Protein AF-U9UIG9-F1 (afdb_monomer)

Solvent-accessible surface area (backbone atoms only — not comparable to full-atom values): 7980 Å² total; per-residue (Å²): 132,88,78,78,84,45,73,69,55,53,52,51,44,35,71,69,70,61,48,85,73,52,54,80,69,81,80,51,71,66,58,51,51,49,54,53,51,51,53,52,52,48,46,70,78,37,75,86,58,92,68,83,65,58,70,57,54,36,50,53,42,22,75,74,68,74,42,37,54,41,67,67,59,57,49,53,51,50,57,49,51,51,53,51,52,52,50,53,54,56,59,58,71,76,49,75,101,62,82,88,75,76,80,67,85,70,74,88,76,80,93,72,69,96,71,75,85,78,78,84,89,81,130

Sequence (123 aa):
MNKRITPKRIRQRWTNNLDPRLCRDPFDEIEKLYMIEWVKKYKIQNPSADKIPWKKLILEMKDKFGKLRTENKVKNFWHSQERRQRRQLHQNTSQGPSEIKITFHQNEDINVTYKDFNFLDKF

pLDDT: mean 78.01, std 24.39, range [29.22, 97.62]

Radius of gyration: 20.01 Å; Cα contacts (8 Å, |Δi|>4): 47; chains: 1; bounding box: 59×46×40 Å

Structure (mmCIF, N/CA/C/O backbone):
data_AF-U9UIG9-F1
#
_entry.id   AF-U9UIG9-F1
#
loop_
_atom_site.group_PDB
_atom_site.id
_atom_site.type_symbol
_atom_site.label_atom_id
_atom_site.label_alt_id
_atom_site.label_comp_id
_atom_site.label_asym_id
_atom_site.label_entity_id
_atom_site.label_seq_id
_atom_site.pdbx_PDB_ins_code
_atom_site.Cartn_x
_atom_site.Cartn_y
_atom_site.Cartn_z
_atom_site.occupancy
_atom_site.B_iso_or_equiv
_atom_site.auth_seq_id
_atom_site.auth_comp_id
_atom_site.auth_asym_id
_atom_site.auth_atom_id
_atom_site.pdbx_PDB_model_num
ATOM 1 N N . MET A 1 1 ? 33.189 10.460 -12.772 1.00 46.81 1 MET A N 1
ATOM 2 C CA . MET A 1 1 ? 32.908 9.426 -11.744 1.00 46.81 1 MET A CA 1
ATOM 3 C C . MET A 1 1 ? 31.999 8.344 -12.324 1.00 46.81 1 MET A C 1
ATOM 5 O O . MET A 1 1 ? 30.810 8.591 -12.492 1.00 46.81 1 MET A O 1
ATOM 9 N N . ASN A 1 2 ? 32.527 7.152 -12.624 1.00 62.00 2 ASN A N 1
ATOM 10 C CA . ASN A 1 2 ? 31.706 6.004 -13.032 1.00 62.00 2 ASN A CA 1
ATOM 11 C C . ASN A 1 2 ? 30.911 5.486 -11.824 1.00 62.00 2 ASN A C 1
ATOM 13 O O . ASN A 1 2 ? 31.441 4.769 -10.974 1.00 62.00 2 ASN A O 1
ATOM 17 N N . LYS A 1 3 ? 29.633 5.872 -11.715 1.00 72.25 3 LYS A N 1
ATOM 18 C CA . LYS A 1 3 ? 28.723 5.322 -10.701 1.00 72.25 3 LYS A CA 1
ATOM 19 C C . LYS A 1 3 ? 28.519 3.835 -11.003 1.00 72.25 3 LYS A C 1
ATOM 21 O O . LYS A 1 3 ? 27.688 3.492 -11.837 1.00 72.25 3 LYS A O 1
ATOM 26 N N . ARG A 1 4 ? 29.252 2.954 -10.309 1.00 82.50 4 ARG A N 1
ATOM 27 C CA . ARG A 1 4 ? 29.042 1.500 -10.396 1.00 82.50 4 ARG A CA 1
ATOM 28 C C . ARG A 1 4 ? 27.570 1.186 -10.115 1.00 82.50 4 ARG A C 1
ATOM 30 O O . ARG A 1 4 ? 27.013 1.584 -9.084 1.00 82.50 4 ARG A O 1
ATOM 37 N N . ILE A 1 5 ? 26.927 0.503 -11.055 1.00 87.06 5 ILE A N 1
ATOM 38 C CA . ILE A 1 5 ? 25.568 0.003 -10.887 1.00 87.06 5 ILE A CA 1
ATOM 39 C C . ILE A 1 5 ? 25.668 -1.238 -10.003 1.00 87.06 5 ILE A C 1
ATOM 41 O O . ILE A 1 5 ? 26.281 -2.229 -10.379 1.00 87.06 5 ILE A O 1
ATOM 45 N N . THR A 1 6 ? 25.098 -1.174 -8.802 1.00 92.50 6 THR A N 1
ATOM 46 C CA . THR A 1 6 ? 25.086 -2.315 -7.882 1.00 92.50 6 THR A CA 1
ATOM 47 C C . THR A 1 6 ? 23.847 -3.180 -8.118 1.00 92.50 6 THR A C 1
ATOM 49 O O . THR A 1 6 ? 22.786 -2.633 -8.443 1.00 92.50 6 THR A O 1
ATOM 52 N N . PRO A 1 7 ? 23.910 -4.501 -7.868 1.00 93.56 7 PRO A N 1
ATOM 53 C CA . PRO A 1 7 ? 22.739 -5.379 -7.951 1.00 93.56 7 PRO A CA 1
ATOM 54 C C . PRO A 1 7 ? 21.543 -4.861 -7.136 1.00 93.56 7 PRO A C 1
ATOM 56 O O . PRO A 1 7 ? 20.401 -4.885 -7.593 1.00 93.56 7 PRO A O 1
ATOM 59 N N . LYS A 1 8 ? 21.811 -4.271 -5.962 1.00 90.06 8 LYS A N 1
ATOM 60 C CA . LYS A 1 8 ? 20.799 -3.612 -5.123 1.00 90.06 8 LYS A CA 1
ATOM 61 C C . LYS A 1 8 ? 20.062 -2.492 -5.865 1.00 90.06 8 LYS A C 1
ATOM 63 O O . LYS A 1 8 ? 18.836 -2.425 -5.789 1.00 90.06 8 LYS A O 1
ATOM 68 N N . ARG A 1 9 ? 20.786 -1.629 -6.588 1.00 89.62 9 ARG A N 1
ATOM 69 C CA . ARG A 1 9 ? 20.194 -0.533 -7.372 1.00 89.62 9 ARG A CA 1
ATOM 70 C C . ARG A 1 9 ? 19.374 -1.057 -8.544 1.00 89.62 9 ARG A C 1
ATOM 72 O O . ARG A 1 9 ? 18.291 -0.533 -8.782 1.00 89.62 9 ARG A O 1
ATOM 79 N N . ILE A 1 10 ? 19.853 -2.098 -9.228 1.00 92.06 10 ILE A N 1
ATOM 80 C CA . ILE A 1 10 ? 19.109 -2.751 -10.317 1.00 92.06 10 ILE A CA 1
ATOM 81 C C . ILE A 1 10 ? 17.779 -3.280 -9.782 1.00 92.06 10 ILE A C 1
ATOM 83 O O . ILE A 1 10 ? 16.722 -2.905 -10.286 1.00 92.06 10 ILE A O 1
ATOM 87 N N . ARG A 1 11 ? 17.820 -4.061 -8.695 1.00 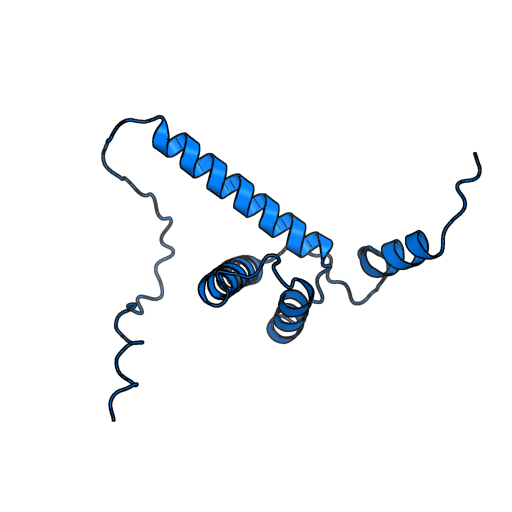92.19 11 ARG A N 1
ATOM 88 C CA . ARG A 1 11 ? 16.622 -4.618 -8.060 1.00 92.19 11 ARG A CA 1
ATOM 89 C C . ARG A 1 11 ? 15.638 -3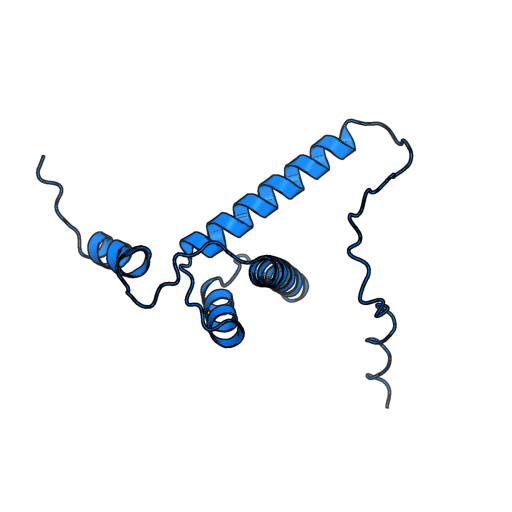.527 -7.638 1.00 92.19 11 ARG A C 1
ATOM 91 O O . ARG A 1 11 ? 14.460 -3.627 -7.951 1.00 92.19 11 ARG A O 1
ATOM 98 N N . GLN A 1 12 ? 16.107 -2.485 -6.950 1.00 89.00 12 GLN A N 1
ATOM 99 C CA . GLN A 1 12 ? 15.252 -1.369 -6.523 1.00 89.00 12 GLN A CA 1
ATOM 100 C C . GLN A 1 12 ? 14.619 -0.639 -7.711 1.00 89.00 12 GLN A C 1
ATOM 102 O O . GLN A 1 12 ? 13.439 -0.294 -7.669 1.00 89.00 12 GLN A O 1
ATOM 107 N N . ARG A 1 13 ? 15.390 -0.405 -8.780 1.00 90.56 13 ARG A N 1
ATOM 108 C CA . ARG A 1 13 ? 14.883 0.234 -9.996 1.00 90.56 13 ARG A CA 1
ATOM 109 C C . ARG A 1 13 ? 13.800 -0.623 -10.645 1.00 90.56 13 ARG A C 1
ATOM 111 O O . ARG A 1 13 ? 12.763 -0.077 -11.010 1.00 90.56 13 ARG A O 1
ATOM 118 N N . TRP A 1 14 ? 14.012 -1.937 -10.722 1.00 92.44 14 TRP A N 1
ATOM 119 C CA . TRP A 1 14 ? 13.022 -2.877 -11.237 1.00 92.44 14 TRP A CA 1
ATOM 120 C C . TRP A 1 14 ? 11.723 -2.834 -10.430 1.00 92.44 14 TRP A C 1
ATOM 122 O O . TRP A 1 14 ? 10.683 -2.464 -10.968 1.00 92.44 14 TRP A O 1
ATOM 132 N N . THR A 1 15 ? 11.796 -3.091 -9.121 1.00 88.25 15 THR A N 1
ATOM 133 C CA . THR A 1 15 ? 10.605 -3.221 -8.264 1.00 88.25 15 THR A CA 1
ATOM 134 C C . THR A 1 15 ? 9.814 -1.930 -8.092 1.00 88.25 15 THR A C 1
ATOM 136 O O . THR A 1 15 ? 8.637 -1.985 -7.757 1.00 88.25 15 THR A O 1
ATOM 139 N N . ASN A 1 16 ? 10.454 -0.769 -8.261 1.00 86.50 16 ASN A N 1
ATOM 140 C CA . ASN A 1 16 ? 9.806 0.520 -8.021 1.00 86.50 16 ASN A CA 1
ATOM 141 C C . ASN A 1 16 ? 9.392 1.241 -9.305 1.00 86.50 16 ASN A C 1
ATOM 143 O O . ASN A 1 16 ? 8.508 2.089 -9.241 1.00 86.50 16 ASN A O 1
ATOM 147 N N . ASN A 1 17 ? 10.052 0.969 -10.436 1.00 87.56 17 ASN A N 1
ATOM 148 C CA . ASN A 1 17 ? 9.868 1.766 -11.650 1.00 87.56 17 ASN A CA 1
ATOM 149 C C . ASN A 1 17 ? 9.657 0.927 -12.909 1.00 87.56 17 ASN A C 1
ATOM 151 O O . ASN A 1 17 ? 8.845 1.324 -13.737 1.00 87.56 17 ASN A O 1
ATOM 155 N N . LEU A 1 18 ? 10.392 -0.175 -13.095 1.00 91.56 18 LEU A N 1
ATOM 156 C CA . LEU A 1 18 ? 10.430 -0.865 -14.394 1.00 91.56 18 LEU A CA 1
ATOM 157 C C . LEU A 1 18 ? 9.487 -2.065 -14.505 1.00 91.56 18 LEU A C 1
ATOM 159 O O . LEU A 1 18 ? 9.205 -2.464 -15.627 1.00 91.56 18 LEU A O 1
ATOM 163 N N . ASP A 1 19 ? 8.999 -2.626 -13.396 1.00 92.00 19 ASP A N 1
ATOM 164 C CA . ASP A 1 19 ? 8.037 -3.732 -13.457 1.00 92.00 19 ASP A CA 1
ATOM 165 C C . ASP A 1 19 ? 6.744 -3.262 -14.166 1.00 92.00 19 ASP A C 1
ATOM 167 O O . ASP A 1 19 ? 6.069 -2.356 -13.662 1.00 92.00 19 ASP A O 1
ATOM 171 N N . PRO A 1 20 ? 6.395 -3.836 -15.336 1.00 92.06 20 PRO A N 1
ATOM 172 C CA . PRO A 1 20 ? 5.270 -3.379 -16.155 1.00 92.06 20 PRO A CA 1
ATOM 173 C C . PRO A 1 20 ? 3.913 -3.630 -15.494 1.00 92.06 20 PRO A C 1
ATOM 175 O O . PRO A 1 20 ? 2.921 -3.019 -15.874 1.00 92.06 20 PRO A O 1
ATOM 178 N N . ARG A 1 21 ? 3.861 -4.495 -14.476 1.00 92.69 21 ARG A N 1
ATOM 179 C CA . ARG A 1 21 ? 2.635 -4.780 -13.722 1.00 92.69 21 ARG A CA 1
ATOM 180 C C . ARG A 1 21 ? 2.280 -3.658 -12.746 1.00 92.69 21 ARG A C 1
ATOM 182 O O . ARG A 1 21 ? 1.204 -3.687 -12.157 1.00 92.69 21 ARG A O 1
ATOM 189 N N . LEU A 1 22 ? 3.184 -2.702 -12.517 1.00 93.44 22 LEU A N 1
ATOM 190 C CA . LEU A 1 22 ? 2.972 -1.611 -11.573 1.00 93.44 22 LEU A CA 1
ATOM 191 C C . LEU A 1 22 ? 1.972 -0.589 -12.115 1.00 93.44 22 LEU A C 1
ATOM 193 O O . LEU A 1 22 ? 2.235 0.097 -13.101 1.00 93.44 22 LEU A O 1
ATOM 197 N N . CYS A 1 23 ? 0.878 -0.391 -11.383 1.00 93.81 23 CYS A N 1
ATOM 198 C CA . CYS A 1 23 ? -0.055 0.700 -11.636 1.00 93.81 23 CYS A CA 1
ATOM 199 C C . CYS A 1 23 ? 0.538 2.026 -11.130 1.00 93.81 23 CYS A C 1
ATOM 201 O O . CYS A 1 23 ? 0.747 2.235 -9.923 1.00 93.81 23 CYS A O 1
ATOM 203 N N . ARG A 1 24 ? 0.817 2.937 -12.071 1.00 90.50 24 ARG A N 1
ATOM 204 C CA . ARG A 1 24 ? 1.453 4.240 -11.807 1.00 90.50 24 ARG A CA 1
ATOM 205 C C . ARG A 1 24 ? 0.458 5.361 -11.531 1.00 90.50 24 ARG A C 1
ATOM 207 O O . ARG A 1 24 ? 0.864 6.358 -10.928 1.00 90.50 24 ARG A O 1
ATOM 214 N N . ASP A 1 25 ? -0.810 5.159 -11.866 1.00 92.38 25 ASP A N 1
ATOM 215 C CA . ASP A 1 25 ? -1.886 6.141 -11.724 1.00 92.38 25 ASP A CA 1
ATOM 216 C C . ASP A 1 25 ? -1.981 6.686 -10.296 1.00 92.38 25 ASP A C 1
ATOM 218 O O . ASP A 1 25 ? -1.499 6.055 -9.347 1.00 92.38 25 ASP A O 1
ATOM 222 N N . PRO A 1 26 ? -2.567 7.864 -10.066 1.00 94.12 26 PRO A N 1
ATOM 223 C CA . PRO A 1 26 ? -2.919 8.302 -8.720 1.00 94.12 26 PRO A CA 1
ATOM 224 C C . PRO A 1 26 ? -3.758 7.249 -7.974 1.00 94.12 26 PRO A C 1
ATOM 226 O O . PRO A 1 26 ? -4.346 6.356 -8.584 1.00 94.12 26 PRO A O 1
ATOM 229 N N . PHE A 1 27 ? -3.779 7.317 -6.642 1.00 94.69 27 PHE A N 1
ATOM 230 C CA . PHE A 1 27 ? -4.778 6.556 -5.889 1.00 94.69 27 PHE A CA 1
ATOM 231 C C . PHE A 1 27 ? -6.147 7.186 -6.125 1.00 94.69 27 PHE A C 1
ATOM 233 O O . PHE A 1 27 ? -6.279 8.410 -5.979 1.00 94.69 27 PHE A O 1
ATOM 240 N N . ASP A 1 28 ? -7.132 6.366 -6.472 1.00 94.12 28 ASP A N 1
ATOM 241 C CA . ASP A 1 28 ? -8.530 6.785 -6.470 1.00 94.12 28 ASP A CA 1
ATOM 242 C C . ASP A 1 28 ? -9.032 6.968 -5.024 1.00 94.12 28 ASP A C 1
ATOM 244 O O . ASP A 1 28 ? -8.334 6.666 -4.051 1.00 94.12 28 ASP A O 1
ATOM 248 N N . GLU A 1 29 ? -10.198 7.583 -4.847 1.00 95.50 29 GLU A N 1
ATOM 249 C CA . GLU A 1 29 ? -10.710 7.895 -3.506 1.00 95.50 29 GLU A CA 1
ATOM 250 C C . GLU A 1 29 ? -11.038 6.636 -2.701 1.00 95.50 29 GLU A C 1
ATOM 252 O O . GLU A 1 29 ? -10.753 6.583 -1.503 1.00 95.50 29 GLU A O 1
ATOM 257 N N . ILE A 1 30 ? -11.526 5.593 -3.372 1.00 96.06 30 ILE A N 1
ATOM 258 C CA . ILE A 1 30 ? -11.878 4.310 -2.761 1.00 96.06 30 ILE A CA 1
ATOM 259 C C . ILE A 1 30 ? -10.616 3.596 -2.254 1.00 96.06 30 ILE A C 1
ATOM 261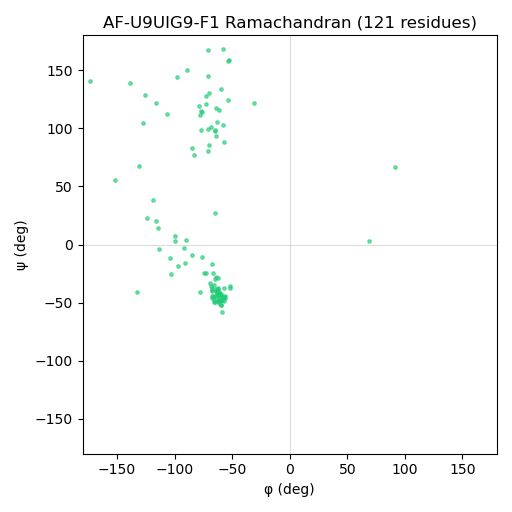 O O . ILE A 1 30 ? -10.583 3.125 -1.118 1.00 96.06 30 ILE A O 1
ATOM 265 N N . GLU A 1 31 ? -9.540 3.570 -3.042 1.00 96.25 31 GLU A N 1
ATOM 266 C CA . GLU A 1 31 ? -8.228 3.051 -2.652 1.00 96.25 31 GLU A CA 1
ATOM 267 C C . GLU A 1 31 ? -7.673 3.810 -1.445 1.00 96.25 31 GLU A C 1
ATOM 269 O O . GLU A 1 31 ? -7.157 3.194 -0.509 1.00 96.25 31 GLU A O 1
ATOM 274 N N . LYS A 1 32 ? -7.783 5.147 -1.441 1.00 96.31 32 LYS A N 1
ATOM 275 C CA . LYS A 1 32 ? -7.322 5.980 -0.319 1.00 96.31 32 LYS A CA 1
ATOM 276 C C . LYS A 1 32 ? -8.079 5.649 0.965 1.00 96.31 32 LYS A C 1
ATOM 278 O O . LYS A 1 32 ? -7.435 5.480 2.002 1.00 96.31 32 LYS A O 1
ATOM 283 N N . LEU A 1 33 ? -9.409 5.570 0.901 1.00 96.56 33 LEU A N 1
ATOM 284 C CA . LEU A 1 33 ? -10.258 5.226 2.044 1.00 96.56 33 LEU A CA 1
ATOM 285 C C . LEU A 1 33 ? -9.923 3.831 2.562 1.00 96.56 33 LEU A C 1
ATOM 287 O O . LEU A 1 33 ? -9.612 3.676 3.742 1.00 96.56 33 LEU A O 1
ATOM 291 N N . TYR A 1 34 ? -9.845 2.854 1.658 1.00 97.50 34 TYR A N 1
ATOM 292 C CA . TYR A 1 34 ? -9.490 1.484 2.002 1.00 97.50 34 TYR A CA 1
ATOM 293 C C . TYR A 1 34 ? -8.138 1.399 2.712 1.00 97.50 34 TYR A C 1
ATOM 295 O O . TYR A 1 34 ? -8.024 0.757 3.752 1.00 97.50 34 TYR A O 1
ATOM 303 N N . MET A 1 35 ? -7.107 2.084 2.210 1.00 97.19 35 MET A N 1
ATOM 304 C CA . MET A 1 35 ? -5.801 2.108 2.868 1.00 97.19 35 MET A CA 1
ATOM 305 C C . MET A 1 35 ? -5.861 2.710 4.278 1.00 97.19 35 MET A C 1
ATOM 307 O O . MET A 1 35 ? -5.189 2.215 5.185 1.00 97.19 35 MET A O 1
ATOM 311 N N . ILE A 1 36 ? -6.632 3.785 4.472 1.00 96.25 36 ILE A N 1
ATOM 312 C CA . ILE A 1 36 ? -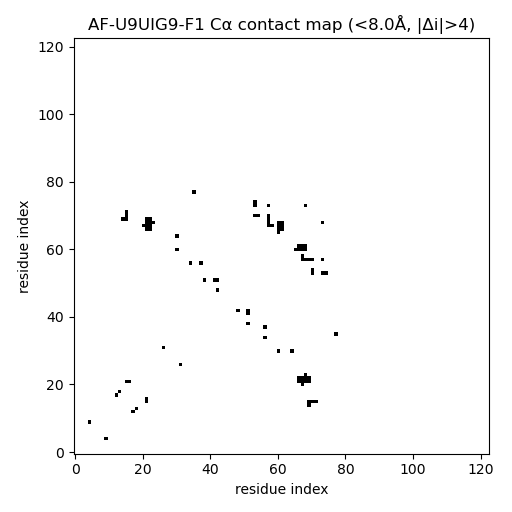6.785 4.428 5.783 1.00 96.25 36 ILE A CA 1
ATOM 313 C C . ILE A 1 36 ? -7.470 3.475 6.765 1.00 96.25 36 ILE A C 1
ATOM 315 O O . ILE A 1 36 ? -6.965 3.275 7.872 1.00 96.25 36 ILE A O 1
ATOM 319 N N . GLU A 1 37 ? -8.591 2.882 6.364 1.00 96.69 37 GLU A N 1
ATOM 320 C CA . GLU A 1 37 ? -9.350 1.927 7.175 1.00 96.69 37 GLU A CA 1
ATOM 321 C C . GLU A 1 37 ? -8.522 0.696 7.515 1.00 96.69 37 GLU A C 1
ATOM 323 O O . GLU A 1 37 ? -8.452 0.299 8.677 1.00 96.69 37 GLU A O 1
ATOM 328 N N . TRP A 1 38 ? -7.832 0.137 6.523 1.00 97.62 38 TRP A N 1
ATOM 329 C CA . TRP A 1 38 ? -6.996 -1.039 6.698 1.00 97.62 38 TRP A CA 1
ATOM 330 C C . TRP A 1 38 ? -5.904 -0.796 7.741 1.00 97.62 38 TRP A C 1
ATOM 332 O O . TRP A 1 38 ? -5.736 -1.592 8.665 1.00 97.62 38 TRP A O 1
ATOM 342 N N . VAL A 1 39 ? -5.191 0.335 7.656 1.00 95.81 39 VAL A N 1
ATOM 343 C CA . VAL A 1 39 ? -4.135 0.661 8.626 1.00 95.81 39 VAL A CA 1
ATOM 344 C C . VAL A 1 39 ? -4.714 0.931 10.016 1.00 95.81 39 VAL A C 1
ATOM 346 O O . VAL A 1 39 ? -4.123 0.499 11.006 1.00 95.81 39 VAL A O 1
ATOM 349 N N . LYS A 1 40 ? -5.864 1.611 10.118 1.00 93.81 40 LYS A N 1
ATOM 350 C CA . LYS A 1 40 ? -6.549 1.827 11.405 1.00 93.81 40 LYS A CA 1
ATOM 351 C C . LYS A 1 40 ? -6.950 0.499 12.046 1.00 93.81 40 LYS A C 1
ATOM 353 O O . LYS A 1 40 ? -6.584 0.252 13.192 1.00 93.81 40 LYS A O 1
ATOM 358 N N . LYS A 1 41 ? -7.621 -0.375 11.291 1.00 96.38 41 LYS A N 1
ATOM 359 C CA . LYS A 1 41 ? -8.022 -1.715 11.735 1.00 96.38 41 LYS A CA 1
ATOM 360 C C . LYS A 1 41 ? -6.812 -2.535 12.175 1.00 96.38 41 LYS A C 1
ATOM 362 O O . LYS A 1 41 ? -6.836 -3.114 13.255 1.00 96.38 41 LYS A O 1
ATOM 367 N N . TYR A 1 42 ? -5.730 -2.514 11.395 1.00 96.00 42 TYR A N 1
ATOM 368 C CA . TYR A 1 42 ? -4.492 -3.206 11.744 1.00 96.00 42 TYR A CA 1
ATOM 369 C C . TYR A 1 42 ? -3.912 -2.720 13.078 1.00 96.00 42 TYR A C 1
ATOM 371 O O . TYR A 1 42 ? -3.582 -3.548 13.922 1.00 96.00 42 TYR A O 1
ATOM 379 N N . LYS A 1 43 ? -3.819 -1.399 13.289 1.00 93.94 43 LYS A N 1
ATOM 380 C CA . LYS A 1 43 ? -3.303 -0.821 14.542 1.00 93.94 43 LYS A CA 1
ATOM 381 C C . LYS A 1 43 ? -4.177 -1.159 15.754 1.00 93.94 43 LYS A C 1
ATOM 383 O O . LYS A 1 43 ? -3.631 -1.420 16.816 1.00 93.94 43 LYS A O 1
ATOM 388 N N . ILE A 1 44 ? -5.503 -1.180 15.595 1.00 94.38 44 ILE A N 1
ATOM 389 C CA . ILE A 1 44 ? -6.440 -1.563 16.667 1.00 94.38 44 ILE A CA 1
ATOM 390 C C . ILE A 1 44 ? -6.268 -3.042 17.030 1.00 94.38 44 ILE A C 1
ATOM 392 O O . ILE A 1 44 ? -6.197 -3.386 18.203 1.00 94.38 44 ILE A O 1
ATOM 396 N N . GLN A 1 45 ? -6.176 -3.914 16.024 1.00 95.25 45 GLN A N 1
ATOM 397 C CA . GLN A 1 45 ? -6.030 -5.358 16.224 1.00 95.25 45 GLN A CA 1
ATOM 398 C C . GLN A 1 45 ? -4.634 -5.760 16.717 1.00 95.25 45 GLN A C 1
ATOM 400 O O . GLN A 1 45 ? -4.478 -6.818 17.315 1.00 95.25 45 GLN A O 1
ATOM 405 N N . ASN A 1 46 ? -3.616 -4.938 16.449 1.00 94.69 46 ASN A N 1
ATOM 406 C CA . ASN A 1 46 ? -2.218 -5.232 16.756 1.00 94.69 46 ASN A CA 1
ATOM 407 C C . ASN A 1 46 ? -1.570 -4.037 17.479 1.00 94.69 46 ASN A C 1
ATOM 409 O O . ASN A 1 46 ? -0.685 -3.388 16.912 1.00 94.69 46 ASN A O 1
ATOM 413 N N . PRO A 1 47 ? -1.988 -3.726 18.720 1.00 91.75 47 PRO A N 1
ATOM 414 C CA . PRO A 1 47 ? -1.503 -2.549 19.443 1.00 91.75 47 PRO A CA 1
ATOM 415 C C . PRO A 1 47 ? 0.008 -2.598 19.721 1.00 91.75 47 PRO A C 1
ATOM 417 O O . PRO A 1 47 ? 0.655 -1.556 19.767 1.00 91.75 47 PRO A O 1
ATOM 420 N N . SER A 1 48 ? 0.584 -3.798 19.850 1.00 93.38 48 SER A N 1
ATOM 421 C CA . SER A 1 48 ? 2.018 -4.017 20.094 1.00 93.38 48 SER A CA 1
ATOM 422 C C . SER A 1 48 ? 2.858 -4.156 18.818 1.00 93.38 48 SER A C 1
ATOM 424 O O . SER A 1 48 ? 4.044 -4.460 18.902 1.00 93.38 48 SER A O 1
ATOM 426 N N . ALA A 1 49 ? 2.276 -4.000 17.624 1.00 91.38 49 ALA A N 1
ATOM 427 C CA . ALA A 1 49 ? 3.033 -4.155 16.387 1.00 91.38 49 ALA A CA 1
ATOM 428 C C . ALA A 1 49 ? 3.878 -2.912 16.074 1.00 91.38 49 ALA A C 1
ATOM 430 O O . ALA A 1 49 ? 3.350 -1.845 15.765 1.00 91.38 49 ALA A O 1
ATOM 431 N N . ASP A 1 50 ? 5.198 -3.092 16.008 1.00 89.25 50 ASP A N 1
ATOM 432 C CA . ASP A 1 50 ? 6.142 -2.012 15.683 1.00 89.25 50 ASP A CA 1
ATOM 433 C C . ASP A 1 50 ? 5.979 -1.456 14.263 1.00 89.25 50 ASP A C 1
ATOM 435 O O . ASP A 1 50 ? 6.345 -0.315 13.967 1.00 89.25 50 ASP A O 1
ATOM 439 N N . LYS A 1 51 ? 5.518 -2.292 13.323 1.00 92.75 51 LYS A N 1
ATOM 440 C CA . LYS A 1 51 ? 5.519 -1.971 11.892 1.00 92.75 51 LYS A CA 1
ATOM 441 C C . LYS A 1 51 ? 4.239 -2.425 11.211 1.00 92.75 51 LYS A C 1
ATOM 443 O O . LYS A 1 51 ? 3.755 -3.537 11.405 1.00 92.75 51 LYS A O 1
ATOM 448 N N . ILE A 1 52 ? 3.752 -1.563 10.324 1.00 94.69 52 ILE A N 1
ATOM 449 C CA . ILE A 1 52 ? 2.660 -1.874 9.402 1.00 94.69 52 ILE A CA 1
ATOM 450 C C . ILE A 1 52 ? 3.200 -2.822 8.312 1.00 94.69 52 ILE A C 1
ATOM 452 O O . ILE A 1 52 ? 4.208 -2.495 7.672 1.00 94.69 52 ILE A O 1
ATOM 456 N N . PRO A 1 53 ? 2.557 -3.974 8.050 1.00 96.25 53 PRO A N 1
ATOM 457 C CA . PRO A 1 53 ? 3.031 -4.934 7.067 1.00 96.25 53 PRO A CA 1
ATOM 458 C C . PRO A 1 53 ? 2.572 -4.516 5.665 1.00 96.25 53 PRO A C 1
ATOM 460 O O . PRO A 1 53 ? 1.654 -5.082 5.081 1.00 96.25 53 PRO A O 1
ATOM 463 N N . TRP A 1 54 ? 3.253 -3.517 5.097 1.00 96.25 54 TRP A N 1
ATOM 464 C CA . TRP A 1 54 ? 2.915 -2.898 3.806 1.00 96.25 54 TRP A CA 1
ATOM 465 C C . TRP A 1 54 ? 2.743 -3.886 2.653 1.00 96.25 54 TRP A C 1
ATOM 467 O O . TRP A 1 54 ? 1.881 -3.690 1.805 1.00 96.25 54 TRP A O 1
ATOM 477 N N . LYS A 1 55 ? 3.538 -4.961 2.623 1.00 95.00 55 LYS A N 1
ATOM 478 C CA . LYS A 1 55 ? 3.425 -6.004 1.594 1.00 95.00 55 LYS A CA 1
ATOM 479 C C . LYS A 1 55 ? 2.074 -6.718 1.632 1.00 95.00 55 LYS A C 1
ATOM 481 O O . LYS A 1 55 ? 1.545 -7.027 0.573 1.00 95.00 55 LYS A O 1
ATOM 486 N N . LYS A 1 56 ? 1.527 -6.943 2.833 1.00 96.88 56 LYS A N 1
ATOM 487 C CA . LYS A 1 56 ? 0.202 -7.542 3.017 1.00 96.88 56 LYS A CA 1
ATOM 488 C C . LYS A 1 56 ? -0.876 -6.605 2.476 1.00 96.88 56 LYS A C 1
ATOM 490 O O . LYS A 1 56 ? -1.650 -7.016 1.626 1.00 96.88 56 LYS A O 1
ATOM 495 N N . LEU A 1 57 ? -0.830 -5.327 2.864 1.00 97.44 57 LEU A N 1
ATOM 496 C CA . LEU A 1 57 ? -1.744 -4.306 2.343 1.00 97.44 57 LEU A CA 1
ATOM 497 C C . LEU A 1 57 ? -1.696 -4.214 0.808 1.00 97.44 57 LEU A C 1
ATOM 499 O O . LEU A 1 57 ? -2.735 -4.156 0.169 1.00 97.44 57 LEU A O 1
ATOM 503 N N . ILE A 1 58 ? -0.508 -4.231 0.196 1.00 96.38 58 ILE A N 1
ATOM 504 C CA . ILE A 1 58 ? -0.370 -4.177 -1.272 1.00 96.38 58 ILE A CA 1
ATOM 505 C C . ILE A 1 58 ? -1.002 -5.394 -1.946 1.00 96.38 58 ILE A C 1
ATOM 507 O O . ILE A 1 58 ? -1.604 -5.239 -3.005 1.00 96.38 58 ILE A O 1
ATOM 511 N N . LEU A 1 59 ? -0.845 -6.586 -1.364 1.00 96.75 59 LEU A N 1
ATOM 512 C CA . LEU A 1 59 ? -1.450 -7.797 -1.906 1.00 96.75 59 LEU A CA 1
ATOM 513 C C . LEU A 1 59 ? -2.977 -7.713 -1.826 1.00 96.75 59 LEU A C 1
ATOM 515 O O . LEU A 1 59 ? -3.632 -7.867 -2.847 1.00 96.75 59 LEU A O 1
ATOM 519 N N . GLU A 1 60 ? -3.524 -7.325 -0.673 1.00 97.31 60 GLU A N 1
ATOM 520 C CA . GLU A 1 60 ? -4.972 -7.144 -0.517 1.00 97.31 60 GLU A CA 1
ATOM 521 C C . GLU A 1 60 ? -5.528 -6.047 -1.441 1.00 97.31 60 GLU A C 1
ATOM 523 O O . GLU A 1 60 ? -6.587 -6.213 -2.040 1.00 97.31 60 GLU A O 1
ATOM 528 N N . MET A 1 61 ? -4.797 -4.943 -1.636 1.00 96.25 61 MET A N 1
ATOM 529 C CA . MET A 1 61 ? -5.165 -3.915 -2.616 1.00 96.25 61 MET A CA 1
ATOM 530 C C . MET A 1 61 ? -5.141 -4.448 -4.050 1.00 96.25 61 MET A C 1
ATOM 532 O O . MET A 1 61 ? -6.007 -4.096 -4.846 1.00 96.25 61 MET A O 1
ATOM 536 N N . LYS A 1 62 ? -4.153 -5.277 -4.400 1.00 96.31 62 LYS A N 1
ATOM 537 C CA . LYS A 1 62 ? -4.077 -5.891 -5.726 1.00 96.31 62 LYS A CA 1
ATOM 538 C C . LYS A 1 62 ? -5.264 -6.825 -5.948 1.00 96.31 62 LYS A C 1
ATOM 540 O O . LYS A 1 62 ? -5.869 -6.760 -7.011 1.00 96.31 62 LYS A O 1
ATOM 545 N N . ASP A 1 63 ? -5.602 -7.640 -4.957 1.00 96.94 63 ASP A N 1
ATOM 546 C CA . ASP A 1 63 ? -6.710 -8.589 -5.045 1.00 96.94 63 ASP A CA 1
ATOM 547 C C . ASP A 1 63 ? -8.059 -7.857 -5.120 1.00 96.94 63 ASP A C 1
ATOM 549 O O . ASP A 1 63 ? -8.932 -8.246 -5.890 1.00 96.94 63 ASP A O 1
ATOM 553 N N . LYS A 1 64 ? -8.208 -6.741 -4.392 1.00 96.75 64 LYS A N 1
ATOM 554 C CA . LYS A 1 64 ? -9.441 -5.941 -4.364 1.00 96.75 64 LYS A CA 1
ATOM 555 C C . LYS A 1 64 ? -9.634 -5.032 -5.583 1.00 96.75 64 LYS A C 1
ATOM 557 O O . LYS A 1 64 ? -10.754 -4.887 -6.058 1.00 96.75 64 LYS A O 1
ATOM 562 N N . PHE A 1 65 ? -8.574 -4.380 -6.061 1.00 95.56 65 PHE A N 1
ATOM 563 C CA . PHE A 1 65 ? -8.658 -3.328 -7.088 1.00 95.56 65 PHE A CA 1
ATOM 564 C C 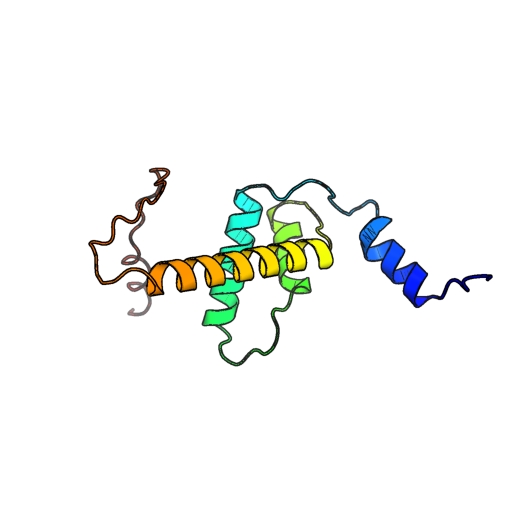. PHE A 1 65 ? -8.012 -3.712 -8.423 1.00 95.56 65 PHE A C 1
ATOM 566 O O . PHE A 1 65 ? -8.001 -2.907 -9.352 1.00 95.56 65 PHE A O 1
ATOM 573 N N . GLY A 1 66 ? -7.387 -4.888 -8.520 1.00 95.56 66 GLY A N 1
ATOM 574 C CA . GLY A 1 66 ? -6.626 -5.319 -9.700 1.00 95.56 66 GLY A CA 1
ATOM 575 C C . GLY A 1 66 ? -5.330 -4.531 -9.942 1.00 95.56 66 GLY A C 1
ATOM 576 O O . GLY A 1 66 ? -4.630 -4.772 -10.925 1.00 95.56 66 GLY A O 1
ATOM 577 N N . LYS A 1 67 ? -4.976 -3.587 -9.059 1.00 94.56 67 LYS A N 1
ATOM 578 C CA . LYS A 1 67 ? -3.856 -2.652 -9.236 1.00 94.56 67 LYS A CA 1
ATOM 579 C C . LYS A 1 67 ? -2.689 -3.023 -8.326 1.00 94.56 67 LYS A C 1
ATOM 581 O O . LYS A 1 67 ? -2.749 -2.845 -7.111 1.00 94.56 67 LYS A O 1
ATOM 586 N N . LEU A 1 68 ? -1.570 -3.463 -8.905 1.00 94.94 68 LEU A N 1
ATOM 587 C CA . LEU A 1 68 ? -0.337 -3.660 -8.141 1.00 94.94 68 LEU A CA 1
ATOM 588 C C . LEU A 1 68 ? 0.346 -2.310 -7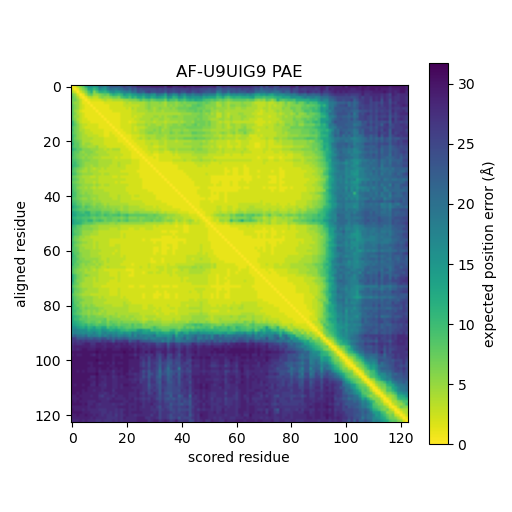.889 1.00 94.94 68 LEU A C 1
ATOM 590 O O . LEU A 1 68 ? 0.872 -1.669 -8.801 1.00 94.94 68 LEU A O 1
ATOM 594 N N . ARG A 1 69 ? 0.351 -1.880 -6.629 1.00 94.19 69 ARG A N 1
ATOM 595 C CA . ARG A 1 69 ? 0.944 -0.613 -6.187 1.00 94.19 69 ARG A CA 1
ATOM 596 C C . ARG A 1 69 ? 2.348 -0.840 -5.627 1.00 94.19 69 ARG A C 1
ATOM 598 O O . ARG A 1 69 ? 2.607 -1.841 -4.964 1.00 94.19 69 ARG A O 1
ATOM 605 N N . THR A 1 70 ? 3.268 0.099 -5.854 1.00 93.75 70 THR A N 1
ATOM 606 C CA . THR A 1 70 ? 4.598 0.013 -5.230 1.00 93.75 70 THR A CA 1
ATOM 607 C C . THR A 1 70 ? 4.513 0.295 -3.736 1.00 93.75 70 THR A C 1
ATOM 609 O O . THR A 1 70 ? 3.781 1.181 -3.289 1.00 93.75 70 THR A O 1
ATOM 612 N N . GLU A 1 71 ? 5.346 -0.397 -2.958 1.00 93.44 71 GLU A N 1
ATOM 613 C CA . GLU A 1 71 ? 5.435 -0.186 -1.509 1.00 93.44 71 GLU A CA 1
ATOM 614 C C . GLU A 1 71 ? 5.765 1.266 -1.158 1.00 93.44 71 GLU A C 1
ATOM 616 O O . GLU A 1 71 ? 5.205 1.832 -0.221 1.00 93.44 71 GLU A O 1
ATOM 621 N N . ASN A 1 72 ? 6.617 1.901 -1.964 1.00 92.50 72 ASN A N 1
ATOM 622 C CA . ASN A 1 72 ? 6.981 3.298 -1.783 1.00 92.50 72 ASN A CA 1
ATOM 623 C C . ASN A 1 72 ? 5.777 4.240 -1.941 1.00 92.50 72 ASN A C 1
ATOM 625 O O . ASN A 1 72 ? 5.624 5.174 -1.160 1.00 92.50 72 ASN A O 1
ATOM 629 N N . LYS A 1 73 ? 4.897 3.991 -2.920 1.00 93.75 73 LYS A N 1
ATOM 630 C CA . LYS A 1 73 ? 3.714 4.828 -3.162 1.00 93.75 73 LYS A CA 1
ATOM 631 C C . LYS A 1 73 ? 2.722 4.732 -1.998 1.00 93.75 73 LYS A C 1
ATOM 633 O O . LYS A 1 73 ? 2.247 5.760 -1.522 1.00 93.75 73 LYS A O 1
ATOM 638 N N . VAL A 1 74 ? 2.479 3.515 -1.505 1.00 95.50 74 VAL A N 1
ATOM 639 C CA . VAL A 1 74 ? 1.603 3.243 -0.349 1.00 95.50 74 VAL A CA 1
ATOM 640 C C . VAL A 1 74 ? 2.143 3.920 0.917 1.00 95.50 74 VAL A C 1
ATOM 642 O O . VAL A 1 74 ? 1.418 4.669 1.575 1.00 95.50 74 VAL A O 1
ATOM 645 N N . LYS A 1 75 ? 3.440 3.749 1.214 1.00 94.81 75 LYS A N 1
ATOM 646 C CA . LYS A 1 75 ? 4.111 4.410 2.348 1.00 94.81 75 LYS A CA 1
ATOM 647 C C . LYS A 1 75 ? 4.041 5.931 2.263 1.00 94.81 75 LYS A C 1
ATOM 649 O O . LYS A 1 75 ? 3.694 6.588 3.243 1.00 94.81 75 LYS A O 1
ATOM 654 N N . ASN A 1 76 ? 4.346 6.495 1.095 1.00 95.00 76 ASN A N 1
ATOM 655 C CA . ASN A 1 76 ? 4.329 7.941 0.885 1.00 95.00 76 ASN A CA 1
ATOM 656 C C . ASN A 1 76 ? 2.945 8.534 1.144 1.00 95.00 76 ASN A C 1
ATOM 658 O O . ASN A 1 76 ? 2.841 9.573 1.799 1.00 95.00 76 ASN A O 1
ATOM 662 N N . PHE A 1 77 ? 1.888 7.872 0.668 1.00 95.75 77 PHE A N 1
ATOM 663 C CA . PHE A 1 77 ? 0.528 8.294 0.971 1.00 95.75 77 PHE A CA 1
ATOM 664 C C . PHE A 1 77 ? 0.267 8.279 2.477 1.00 95.75 77 PHE A C 1
ATOM 666 O O . PHE A 1 77 ? -0.144 9.304 3.021 1.00 95.75 77 PHE A O 1
ATOM 673 N N . TRP A 1 78 ? 0.556 7.168 3.162 1.00 95.69 78 TRP A N 1
ATOM 674 C CA . TRP A 1 78 ? 0.271 7.050 4.592 1.00 95.69 78 TRP A CA 1
ATOM 675 C C . TRP A 1 78 ? 1.015 8.107 5.416 1.00 95.69 78 TRP A C 1
ATOM 677 O O . TRP A 1 78 ? 0.396 8.834 6.188 1.00 95.69 78 TRP A O 1
ATOM 687 N N . HIS A 1 79 ? 2.322 8.275 5.203 1.00 93.50 79 HIS A N 1
ATOM 688 C CA . HIS A 1 79 ? 3.103 9.289 5.918 1.00 93.50 79 HIS A CA 1
ATOM 689 C C . HIS A 1 79 ? 2.662 10.722 5.593 1.00 93.50 79 HIS A C 1
ATOM 691 O O . HIS A 1 79 ? 2.815 11.630 6.414 1.00 93.50 79 HIS A O 1
ATOM 697 N N . SER A 1 80 ? 2.113 10.965 4.400 1.00 93.94 80 SER A N 1
ATOM 698 C CA . SER A 1 80 ? 1.481 12.247 4.082 1.00 93.94 80 SER A CA 1
ATOM 699 C C . SER A 1 80 ? 0.202 12.457 4.898 1.00 93.94 80 SER A C 1
ATOM 701 O O . SER A 1 80 ? 0.039 13.511 5.518 1.00 93.94 80 SER A O 1
ATOM 703 N N . GLN A 1 81 ? -0.662 11.439 4.973 1.00 93.19 81 GLN A N 1
ATOM 704 C CA . GLN A 1 81 ? -1.895 11.478 5.766 1.00 93.19 81 GLN A CA 1
ATOM 705 C C . GLN A 1 81 ? -1.614 11.637 7.262 1.00 93.19 81 GLN A C 1
ATOM 707 O O . GLN A 1 81 ? -2.249 12.440 7.938 1.00 93.19 81 GLN A O 1
ATOM 712 N N . GLU A 1 82 ? -0.629 10.925 7.796 1.00 90.50 82 GLU A N 1
ATOM 713 C CA . GLU A 1 82 ? -0.217 11.022 9.196 1.00 90.50 82 GLU A CA 1
ATOM 714 C C . GLU A 1 82 ? 0.307 12.424 9.541 1.00 90.50 82 GLU A C 1
ATOM 716 O O . GLU A 1 82 ? -0.074 13.006 10.555 1.00 90.50 82 GLU A O 1
ATOM 721 N N . ARG A 1 83 ? 1.118 13.031 8.662 1.00 92.56 83 ARG A N 1
ATOM 722 C CA . ARG A 1 83 ? 1.538 14.435 8.814 1.00 92.56 83 ARG A CA 1
ATOM 723 C C . ARG A 1 83 ? 0.358 15.401 8.772 1.00 92.56 83 ARG A C 1
ATOM 725 O O . ARG A 1 83 ? 0.340 16.357 9.543 1.00 92.56 83 ARG A O 1
ATOM 732 N N . ARG A 1 84 ? -0.616 15.174 7.885 1.00 91.38 84 ARG A N 1
ATOM 733 C CA . ARG A 1 84 ? -1.827 16.001 7.793 1.00 91.38 84 ARG A CA 1
ATOM 734 C C . ARG A 1 84 ? -2.638 15.939 9.088 1.00 91.38 84 ARG A C 1
ATOM 736 O O . ARG A 1 84 ? -2.973 16.992 9.617 1.00 91.38 84 ARG A O 1
ATOM 743 N N . GLN A 1 85 ? -2.873 14.740 9.616 1.00 88.56 85 GLN A N 1
ATOM 744 C CA . GLN A 1 85 ? -3.601 14.537 10.872 1.00 88.56 85 GLN A CA 1
ATOM 745 C C . GLN A 1 85 ? -2.895 15.213 12.052 1.00 88.56 85 GLN A C 1
ATOM 747 O O . GLN A 1 85 ? -3.531 15.922 12.826 1.00 88.56 85 GLN A O 1
ATOM 752 N N . ARG A 1 86 ? -1.562 15.089 12.147 1.00 89.81 86 ARG A N 1
ATOM 753 C CA . ARG A 1 86 ? -0.790 15.797 13.179 1.00 89.81 86 ARG A CA 1
ATOM 754 C C . ARG A 1 86 ? -0.957 17.310 13.083 1.00 89.81 86 ARG A C 1
ATOM 756 O O . ARG A 1 86 ? -1.170 17.944 14.107 1.00 89.81 86 ARG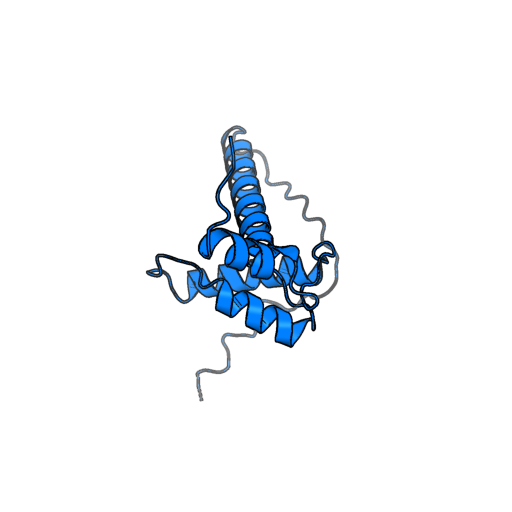 A O 1
ATOM 763 N N . ARG A 1 87 ? -0.899 17.896 11.883 1.00 89.94 87 ARG A N 1
ATOM 764 C CA . ARG A 1 87 ? -1.096 19.347 11.710 1.00 89.94 87 ARG A CA 1
ATOM 765 C C . ARG A 1 87 ? -2.491 19.807 12.128 1.00 89.94 87 ARG A C 1
ATOM 767 O O . ARG A 1 87 ? -2.594 20.828 12.792 1.00 89.94 87 ARG A O 1
ATOM 774 N N . GLN A 1 88 ? -3.527 19.046 11.781 1.00 86.69 88 GLN A N 1
ATOM 775 C CA . GLN A 1 88 ? -4.903 19.354 12.186 1.00 86.69 88 GLN A CA 1
ATOM 776 C C . GLN A 1 88 ? -5.049 19.341 13.711 1.00 86.69 88 GLN A C 1
ATOM 778 O O . GLN A 1 88 ? -5.623 20.264 14.272 1.00 86.69 88 GLN A O 1
ATOM 783 N N . LEU A 1 89 ? -4.438 18.366 14.394 1.00 79.44 89 LEU A N 1
ATOM 784 C CA . LEU A 1 89 ? -4.446 18.326 15.857 1.00 79.44 89 LEU A CA 1
ATOM 785 C C . LEU A 1 89 ? -3.782 19.565 16.485 1.00 79.44 89 LEU A C 1
ATOM 787 O O . LEU A 1 89 ? -4.333 20.120 17.424 1.00 79.44 89 LEU A O 1
ATOM 791 N N . HIS A 1 90 ? -2.642 20.017 15.949 1.00 73.62 90 HIS A N 1
ATOM 792 C CA . HIS A 1 90 ? -1.930 21.198 16.468 1.00 73.62 90 HIS A CA 1
ATOM 793 C C . HIS A 1 90 ? -2.682 22.514 16.212 1.00 73.62 90 HIS A C 1
ATOM 795 O O . HIS A 1 90 ? -2.606 23.438 17.018 1.00 73.62 90 HIS A O 1
ATOM 801 N N . GLN A 1 91 ? -3.405 22.611 15.092 1.00 68.25 91 GLN A N 1
ATOM 802 C CA . GLN A 1 91 ? -4.255 23.770 14.801 1.00 68.25 91 GLN A CA 1
ATOM 803 C C . GLN A 1 91 ? -5.454 23.836 15.755 1.00 68.25 91 GLN A C 1
ATOM 805 O O . GLN A 1 91 ? -5.814 24.921 16.202 1.00 68.25 91 GLN A O 1
ATOM 810 N N . ASN A 1 92 ? -6.008 22.681 16.133 1.00 57.19 92 ASN A N 1
ATOM 811 C CA . ASN A 1 92 ? -7.149 22.596 17.042 1.00 57.19 92 ASN A CA 1
ATOM 812 C C . ASN A 1 92 ? -6.786 22.869 18.513 1.00 57.19 92 ASN A C 1
ATOM 814 O O . ASN A 1 92 ? -7.651 23.280 19.273 1.00 57.19 92 ASN A O 1
ATOM 818 N N . THR A 1 93 ? -5.532 22.670 18.937 1.00 54.78 93 THR A N 1
ATOM 819 C CA . THR A 1 93 ? -5.084 22.966 20.315 1.00 54.78 93 THR A CA 1
ATOM 820 C C . THR A 1 93 ? -4.662 24.418 20.546 1.00 54.78 93 THR A C 1
ATOM 822 O O . THR A 1 93 ? -4.447 24.807 21.689 1.00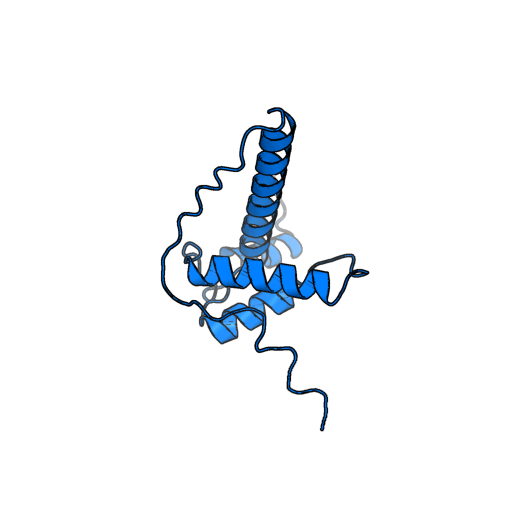 54.78 93 THR A O 1
ATOM 825 N N . SER A 1 94 ? -4.555 25.230 19.490 1.00 57.06 94 SER A N 1
ATOM 826 C CA . SER A 1 94 ? -4.162 26.648 19.582 1.00 57.06 94 SER A CA 1
ATOM 827 C C . SER A 1 94 ? -5.354 27.619 19.536 1.00 57.06 94 SER A C 1
ATOM 829 O O . SER A 1 94 ? -5.162 28.832 19.557 1.00 57.06 94 SER A O 1
ATOM 831 N N . GLN A 1 95 ? -6.583 27.103 19.476 1.00 44.34 95 GLN A N 1
ATOM 832 C CA . GLN A 1 95 ? -7.830 27.856 19.612 1.00 44.34 95 GLN A CA 1
ATOM 833 C C . GLN A 1 95 ? -8.523 27.335 20.881 1.00 44.34 95 GLN A C 1
ATOM 835 O O . GLN A 1 95 ? -8.739 26.132 21.009 1.00 44.34 95 GLN A O 1
ATOM 840 N N . GLY A 1 96 ? -8.804 28.213 21.852 1.00 42.56 96 GLY A N 1
ATOM 841 C CA . GLY A 1 96 ? -9.539 27.856 23.075 1.00 42.56 96 GLY A CA 1
ATOM 842 C C . GLY A 1 96 ? -10.927 27.266 22.773 1.00 42.56 96 GLY A C 1
ATOM 843 O O . GLY A 1 96 ? -11.374 27.341 21.625 1.00 42.56 96 GLY A O 1
ATOM 844 N N . PRO A 1 97 ? -11.618 26.679 23.774 1.00 45.16 97 PRO A N 1
ATOM 845 C CA . PRO A 1 97 ? -12.831 25.889 23.576 1.00 45.16 97 PRO A CA 1
ATOM 846 C C . PRO A 1 97 ? -13.944 26.774 23.014 1.00 45.16 97 PRO A C 1
ATOM 848 O O . PRO A 1 97 ? -14.662 27.454 23.738 1.00 45.16 97 PRO A O 1
ATOM 851 N N . SER A 1 98 ? -14.051 26.784 21.696 1.00 43.06 98 SER A N 1
ATOM 852 C CA . SER A 1 98 ? -15.080 27.467 20.937 1.00 43.06 98 SER A CA 1
ATOM 853 C C . SER A 1 98 ? -15.705 26.417 20.034 1.00 43.06 98 SER A C 1
ATOM 855 O O . SER A 1 98 ? -15.015 25.601 19.424 1.00 43.06 98 SER A O 1
ATOM 857 N N . GLU A 1 99 ? -17.028 26.371 20.112 1.00 38.72 99 GLU A N 1
ATOM 858 C CA . GLU A 1 99 ? -17.933 25.340 19.622 1.00 38.72 99 GLU A CA 1
ATOM 859 C C . GLU A 1 99 ? -17.435 24.616 18.370 1.00 38.72 99 GLU A C 1
ATOM 861 O O . GLU A 1 99 ? -17.188 25.201 17.315 1.00 38.72 99 GLU A O 1
ATOM 866 N N . ILE A 1 100 ? -17.316 23.300 18.520 1.00 39.66 100 ILE A N 1
ATOM 867 C CA . ILE A 1 100 ? -16.970 22.334 17.489 1.00 39.66 100 ILE A CA 1
ATOM 868 C C . ILE A 1 100 ? -17.986 22.451 16.337 1.00 39.66 100 ILE A C 1
ATOM 870 O O . ILE A 1 100 ? -18.984 21.739 16.287 1.00 39.66 100 ILE A O 1
ATOM 874 N N . LYS A 1 101 ? -17.732 23.334 15.367 1.00 35.69 101 LYS A N 1
ATOM 875 C CA . LYS A 1 101 ? -18.290 23.212 14.018 1.00 35.69 101 LYS A CA 1
ATOM 876 C C . LYS A 1 101 ? -17.363 22.294 13.241 1.00 35.69 101 LYS A C 1
ATOM 878 O O . LYS A 1 101 ? -16.472 22.749 12.528 1.00 35.69 101 LYS A O 1
ATOM 883 N N . ILE A 1 102 ? -17.545 20.983 13.406 1.00 35.91 102 ILE A N 1
ATOM 884 C CA . ILE A 1 102 ? -16.962 20.045 12.448 1.00 35.91 102 ILE A CA 1
ATOM 885 C C . ILE A 1 102 ? -17.731 20.250 11.148 1.00 35.91 102 ILE A C 1
ATOM 887 O O . ILE A 1 102 ? -18.841 19.751 10.993 1.00 35.91 102 ILE A O 1
ATOM 891 N N . THR A 1 103 ? -17.148 20.973 10.196 1.00 33.19 103 THR A N 1
ATOM 892 C CA . THR A 1 103 ? -17.542 20.845 8.795 1.00 33.19 103 THR A CA 1
ATOM 893 C C . THR A 1 103 ? -17.041 19.493 8.304 1.00 33.19 103 THR A C 1
ATOM 895 O O . THR A 1 103 ? -15.985 19.350 7.687 1.00 33.19 103 THR A O 1
ATOM 898 N N . PHE A 1 104 ? -17.814 18.461 8.636 1.00 37.88 104 PHE A N 1
ATOM 899 C CA . PHE A 1 104 ? -17.846 17.241 7.861 1.00 37.88 104 PHE A CA 1
ATOM 900 C C . PHE A 1 104 ? -18.406 17.639 6.497 1.00 37.88 104 PHE A C 1
ATOM 902 O O . PHE A 1 104 ? -19.552 18.072 6.409 1.00 37.88 104 PHE A O 1
ATOM 909 N N . HIS A 1 105 ? -17.628 17.484 5.427 1.00 34.31 105 HIS A N 1
ATOM 910 C CA . HIS A 1 105 ? -18.263 17.240 4.137 1.00 34.31 105 HIS A CA 1
ATOM 911 C C . HIS A 1 105 ? -18.834 15.822 4.225 1.00 34.31 105 HIS A C 1
ATOM 913 O O . HIS A 1 105 ? -18.153 14.834 3.949 1.00 34.31 105 HIS A O 1
ATOM 919 N N . GLN A 1 106 ? -20.050 15.751 4.766 1.00 30.17 106 GLN A N 1
ATOM 920 C CA . GLN A 1 106 ? -20.941 14.613 4.664 1.00 30.17 106 GLN A CA 1
ATOM 921 C C . GLN A 1 106 ? -21.256 14.482 3.177 1.00 30.17 106 GLN A C 1
ATOM 923 O O . GLN A 1 106 ? -21.982 15.296 2.617 1.00 30.17 106 GLN A O 1
ATOM 928 N N . ASN A 1 107 ? -20.660 13.491 2.522 1.00 29.55 107 ASN A N 1
ATOM 929 C CA . ASN A 1 107 ? -21.375 12.863 1.427 1.00 29.55 107 ASN A CA 1
ATOM 930 C C . ASN A 1 107 ? -22.377 11.951 2.129 1.00 29.55 107 ASN A C 1
ATOM 932 O O . ASN A 1 107 ? -22.001 10.917 2.683 1.00 29.55 107 ASN A O 1
ATOM 936 N N . GLU A 1 108 ? -23.607 12.447 2.240 1.00 34.12 108 GLU A N 1
ATOM 937 C CA . GLU A 1 108 ? -24.767 11.657 2.616 1.00 34.12 108 GLU A CA 1
ATOM 938 C C . GLU A 1 108 ? -24.889 10.523 1.603 1.00 34.12 108 GLU A C 1
ATOM 940 O O . GLU A 1 108 ? -25.176 10.753 0.437 1.00 34.12 108 GLU A O 1
ATOM 945 N N . ASP A 1 109 ? -24.481 9.332 2.027 1.00 35.16 109 ASP A N 1
ATOM 946 C CA . ASP A 1 109 ? -25.221 8.086 1.881 1.00 35.16 109 ASP A CA 1
ATOM 947 C C . ASP A 1 109 ? -24.468 6.999 2.657 1.00 35.16 109 ASP A C 1
ATOM 949 O O . ASP A 1 109 ? -23.239 6.932 2.645 1.00 35.16 109 ASP A O 1
ATOM 953 N N . ILE A 1 110 ? -25.231 6.131 3.325 1.00 32.59 110 ILE A N 1
ATOM 954 C CA . ILE A 1 110 ? -24.829 5.096 4.297 1.00 32.59 110 ILE A CA 1
ATOM 955 C C . ILE A 1 110 ? -24.837 5.595 5.757 1.00 32.59 110 ILE A C 1
ATOM 957 O O . ILE A 1 110 ? -23.838 5.606 6.477 1.00 32.59 110 ILE A O 1
ATOM 961 N N . ASN A 1 111 ? -26.045 5.899 6.242 1.00 33.81 111 ASN A N 1
ATOM 962 C CA . ASN A 1 111 ? -26.420 5.527 7.605 1.00 33.81 111 ASN A CA 1
ATOM 963 C C . ASN A 1 111 ? -26.444 3.992 7.688 1.00 33.81 111 ASN A C 1
ATOM 965 O O . ASN A 1 111 ? -27.429 3.364 7.312 1.00 33.81 111 ASN A O 1
ATOM 969 N N . VAL A 1 112 ? -25.368 3.389 8.188 1.00 29.97 112 VAL A N 1
ATOM 970 C CA . VAL A 1 112 ? -25.446 2.095 8.876 1.00 29.97 112 VAL A CA 1
ATOM 971 C C . VAL A 1 112 ? -24.754 2.291 10.215 1.00 29.97 112 VAL A C 1
ATOM 973 O O . VAL A 1 112 ? -23.542 2.470 10.320 1.00 29.97 112 VAL A O 1
ATOM 976 N N . THR A 1 113 ? -25.580 2.385 11.244 1.00 29.22 113 THR A N 1
ATOM 977 C CA . THR A 1 113 ? -25.220 2.640 12.630 1.00 29.22 113 THR A CA 1
ATOM 978 C C . THR A 1 113 ? -24.281 1.570 13.188 1.00 29.22 113 THR A C 1
ATOM 980 O O . THR A 1 113 ? -24.549 0.376 13.118 1.00 29.22 113 THR A O 1
ATOM 983 N N . TYR A 1 114 ? -23.220 2.009 13.870 1.00 38.22 114 TYR A N 1
ATOM 984 C CA . TYR A 1 114 ? -22.266 1.204 14.656 1.00 38.22 114 TYR A CA 1
ATOM 985 C C . TYR A 1 114 ? -22.884 0.512 15.899 1.00 38.22 114 TYR A C 1
ATOM 987 O O . TYR A 1 114 ? -22.197 0.244 16.883 1.00 38.22 114 TYR A O 1
ATOM 995 N N . LYS A 1 115 ? -24.188 0.217 15.870 1.00 33.88 115 LYS A N 1
ATOM 996 C CA . LYS A 1 115 ? -24.903 -0.574 16.880 1.00 33.88 115 LYS A CA 1
ATOM 997 C C . LYS A 1 115 ? -25.220 -2.002 16.413 1.00 33.88 115 LYS A C 1
ATOM 999 O O . LYS A 1 115 ? -25.504 -2.838 17.262 1.00 33.88 115 LYS A O 1
ATOM 1004 N N . ASP A 1 116 ? -25.055 -2.311 15.125 1.00 37.06 116 ASP A N 1
ATOM 1005 C CA . ASP A 1 116 ? -25.479 -3.601 14.551 1.00 37.06 116 ASP A CA 1
ATOM 1006 C C . ASP A 1 116 ? -24.394 -4.698 14.551 1.00 37.06 116 ASP A C 1
ATOM 1008 O O . ASP A 1 116 ? -24.665 -5.842 14.201 1.00 37.06 116 ASP A O 1
ATOM 1012 N N . PHE A 1 117 ? -23.169 -4.401 15.003 1.00 39.59 117 PHE A N 1
ATOM 1013 C CA . PHE A 1 117 ? -22.064 -5.379 15.047 1.00 39.59 117 PHE A CA 1
ATOM 1014 C C . PHE A 1 117 ? -21.810 -6.014 16.427 1.00 39.59 117 PHE A C 1
ATOM 1016 O O . PHE A 1 117 ? -20.856 -6.770 16.568 1.00 39.59 117 PHE A O 1
ATOM 1023 N N . ASN A 1 118 ? -22.664 -5.760 17.427 1.00 39.41 118 ASN A N 1
ATOM 1024 C CA . ASN A 1 118 ? -22.541 -6.330 18.782 1.00 39.41 118 ASN A CA 1
ATOM 1025 C C . ASN A 1 118 ? -23.708 -7.261 19.187 1.00 39.41 118 ASN A C 1
ATOM 1027 O O . ASN A 1 118 ? -23.905 -7.494 20.378 1.00 39.41 118 ASN A O 1
ATOM 1031 N N . PHE A 1 119 ? -24.483 -7.809 18.240 1.00 37.00 119 PHE A N 1
ATOM 1032 C CA . PHE A 1 119 ? -25.629 -8.688 18.554 1.00 37.00 119 PHE A CA 1
ATOM 1033 C C . PHE A 1 119 ? -25.491 -10.158 18.100 1.00 37.00 119 PHE A C 1
ATOM 1035 O O . PHE A 1 119 ? -26.467 -10.894 18.126 1.00 37.00 119 PHE A O 1
ATOM 1042 N N . LEU A 1 120 ? -24.304 -10.642 17.720 1.00 34.81 120 LEU A N 1
ATOM 1043 C CA . LEU A 1 120 ? -24.146 -12.030 17.236 1.00 34.81 120 LEU A CA 1
ATOM 1044 C C . LEU A 1 120 ? -23.120 -12.887 17.994 1.00 34.81 120 LEU A C 1
ATOM 1046 O O . LEU A 1 120 ? -22.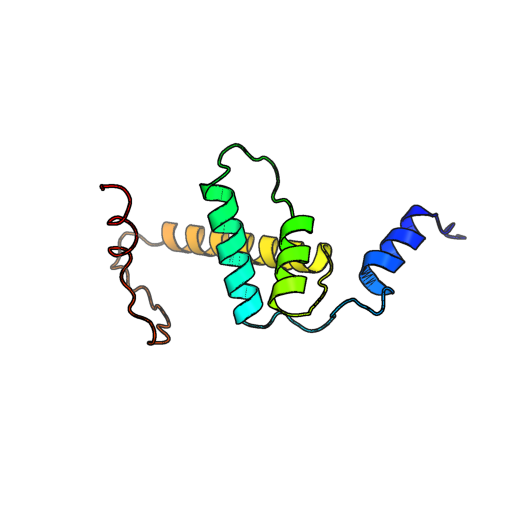698 -13.907 17.474 1.00 34.81 120 LEU A O 1
ATOM 1050 N N . ASP A 1 121 ? -22.803 -12.532 19.243 1.00 42.59 121 ASP A N 1
ATOM 1051 C CA . ASP A 1 121 ? -21.990 -13.365 20.154 1.00 42.59 121 ASP A CA 1
ATOM 1052 C C . ASP A 1 121 ? -22.762 -13.765 21.425 1.00 42.59 121 ASP A C 1
ATOM 1054 O O . ASP A 1 121 ? -22.227 -13.787 22.538 1.00 42.59 121 ASP A O 1
ATOM 1058 N N . LYS A 1 122 ? -24.061 -14.061 21.294 1.00 44.03 122 LYS A N 1
ATOM 1059 C CA . LYS A 1 122 ? -24.824 -14.610 22.421 1.00 44.03 122 LYS A CA 1
ATOM 1060 C C . LYS A 1 122 ? -26.005 -15.493 22.024 1.00 44.03 122 LYS A C 1
ATOM 1062 O O . LYS A 1 122 ? -27.104 -15.219 22.478 1.00 44.03 122 LYS A O 1
ATOM 1067 N N . PHE A 1 123 ? -25.760 -16.535 21.229 1.00 43.75 123 PHE A N 1
ATOM 1068 C CA . PHE A 1 123 ? -26.455 -17.831 21.287 1.00 43.75 123 PHE A CA 1
ATOM 1069 C C . PHE A 1 123 ? -25.551 -18.916 20.705 1.00 43.75 123 PHE A C 1
ATOM 1071 O O . PHE A 1 123 ? -24.987 -18.673 19.617 1.00 43.75 123 PHE A O 1
#

Mean predicted aligned error: 12.54 Å

Nearest PDB structures (foldseek):
  3osg-assembly2_D  TM=8.135E-01  e=1.300E-02  Trichomonas vaginalis
  1h89-assembly1_C  TM=8.092E-01  e=1.580E-02  Mus musculus
  7zwc-assembly1_c  TM=8.075E-01  e=1.740E-01  Homo sapiens
  4h9l-assembly1_M  TM=4.189E-01  e=8.521E+00  Cereibacter sphaeroides

Secondary structure (DSSP, 8-state):
------HHHHHHHIIIII-TTB--SPPPHHHHHHHHHHHHHHHHH-TT-SS--HHHHHHHHHHHHS-B--HHHHHHHHHHHHHHHHHHHHHHTSS-S----------------TTTTSSSS--

Organism: Rhizophagus irregularis (strain DAOM 181602 / DAOM 197198 / MUCL 43194) (NCBI:txid747089)

Foldseek 3Di:
DPPDCDPVNVVCCCLAPVPPLADPDDDDPVNLVLLVVVVVVVCVVCVPDPDDPLVVSQVVCCVVPVHRHHSVNSVVSVVVVVVVVVVVVVVVVVDPDDDDPPPDPDPDDDPDDPPPPPPPPDD

InterPro domains:
  IPR009057 Homedomain-like superfamily [SSF46689] (6-92)